Protein AF-A0A7C0ZXG7-F1 (afdb_monomer_lite)

Secondary structure (DSSP, 8-state):
--SHHHHHHHHTT---EEES-TTGGGT--BTTTBEEEPTT-HHHHHHHHHHHHH-HHHHHHHHHHHHHHHHSPP--------------------

pLDDT: mean 86.38, std 16.51, range [45.84, 98.69]

Sequence (94 aa):
GLGLVYLEAMAGGLPVVAGRSGGVPDIVHDGENGILVAPDSVTDLARALDTLLRDGVYAGRLGDNGLAFVRRPREWRVLAVRVPRRNARNKNRG

Radius of gyration: 20.42 Å; chains: 1; bounding box: 51×58×30 Å

Foldseek 3Di:
DPCVVLLVCLLVLFEDEEEPDDCVCVQDPDLQQYHYDHPPDPPRVVVRVVCCVVDVVSRNRNSPRSNVSSPDDDDPDPPPDPDPPPDDDDDDDD

Structure (mmCIF, N/CA/C/O backbone):
data_AF-A0A7C0ZXG7-F1
#
_entry.id   AF-A0A7C0ZXG7-F1
#
loop_
_atom_site.group_PDB
_atom_site.id
_atom_site.type_symbol
_atom_site.label_atom_id
_atom_site.label_alt_id
_atom_site.label_comp_id
_atom_site.label_asym_id
_atom_site.label_entity_id
_atom_site.label_seq_id
_atom_site.pdbx_PDB_ins_code
_atom_site.Cartn_x
_atom_site.Cartn_y
_atom_site.Cartn_z
_atom_site.occupancy
_atom_site.B_iso_or_e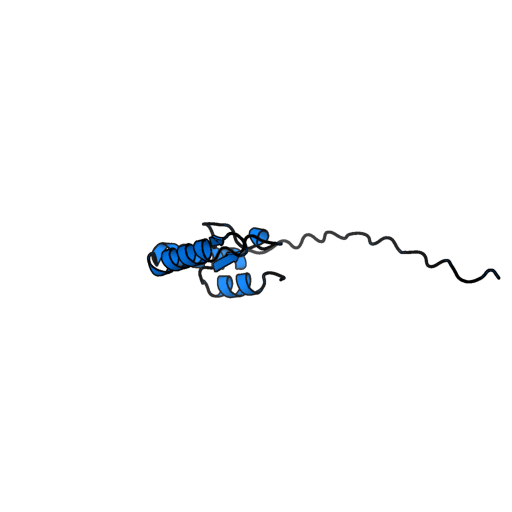quiv
_atom_site.auth_seq_id
_atom_site.auth_comp_id
_atom_site.auth_asym_id
_atom_site.auth_atom_id
_atom_site.pdbx_PDB_model_num
ATOM 1 N N . GLY A 1 1 ? 9.296 8.745 4.371 1.00 49.72 1 GLY A N 1
ATOM 2 C CA . GLY A 1 1 ? 10.436 7.879 3.996 1.00 49.72 1 GLY A CA 1
ATOM 3 C C . GLY A 1 1 ? 10.433 7.647 2.496 1.00 49.72 1 GLY A C 1
ATOM 4 O O . GLY A 1 1 ? 9.428 7.945 1.870 1.00 49.72 1 GLY A O 1
ATOM 5 N N . LEU A 1 2 ? 11.522 7.124 1.927 1.00 62.69 2 LEU A N 1
ATOM 6 C CA . LEU A 1 2 ? 11.736 6.972 0.472 1.00 62.69 2 LEU A CA 1
ATOM 7 C C . LEU A 1 2 ? 10.842 5.917 -0.223 1.00 62.69 2 LEU A C 1
ATOM 9 O O . LEU A 1 2 ? 11.053 5.621 -1.390 1.00 62.69 2 LEU A O 1
ATOM 13 N N . GLY A 1 3 ? 9.873 5.320 0.478 1.00 71.69 3 GLY A N 1
ATOM 14 C CA . GLY A 1 3 ? 8.911 4.376 -0.106 1.00 71.69 3 GLY A CA 1
ATOM 15 C C . GLY A 1 3 ? 9.479 3.021 -0.550 1.00 71.69 3 GLY A C 1
ATOM 16 O O . GLY A 1 3 ? 8.723 2.208 -1.067 1.00 71.69 3 GLY A O 1
ATOM 17 N N . LEU A 1 4 ? 10.771 2.747 -0.320 1.00 85.31 4 LEU A N 1
ATOM 18 C CA . LEU A 1 4 ? 11.440 1.501 -0.731 1.00 85.31 4 LEU A CA 1
ATOM 19 C C . LEU A 1 4 ? 10.734 0.238 -0.218 1.00 85.31 4 LEU A C 1
ATOM 21 O O . LEU A 1 4 ? 10.583 -0.715 -0.970 1.00 85.31 4 LEU A O 1
ATOM 25 N N . VAL A 1 5 ? 10.216 0.271 1.012 1.00 89.44 5 VAL A N 1
ATOM 26 C CA . VAL A 1 5 ? 9.485 -0.861 1.604 1.00 89.44 5 VAL A CA 1
ATOM 27 C C . VAL A 1 5 ? 8.241 -1.256 0.796 1.00 89.44 5 VAL A C 1
ATOM 29 O O . VAL A 1 5 ? 7.902 -2.432 0.713 1.00 89.44 5 VAL A O 1
ATOM 32 N N . TYR A 1 6 ? 7.577 -0.297 0.139 1.00 92.50 6 TYR A N 1
ATOM 33 C CA . TYR A 1 6 ? 6.436 -0.599 -0.727 1.00 92.50 6 TYR A CA 1
ATOM 34 C C . TYR A 1 6 ? 6.889 -1.318 -1.997 1.00 92.50 6 TYR A C 1
ATOM 36 O O . TYR A 1 6 ? 6.228 -2.251 -2.436 1.00 92.50 6 TYR A O 1
ATOM 44 N N . LEU A 1 7 ? 8.041 -0.931 -2.553 1.00 92.75 7 LEU A N 1
ATOM 45 C CA . LEU A 1 7 ? 8.616 -1.587 -3.728 1.00 92.75 7 LEU A CA 1
ATOM 46 C C . LEU A 1 7 ? 9.076 -3.018 -3.411 1.00 92.75 7 LEU A C 1
ATOM 48 O O . LEU A 1 7 ? 8.887 -3.905 -4.237 1.00 92.75 7 LEU A O 1
ATOM 52 N N . GLU A 1 8 ? 9.633 -3.261 -2.223 1.00 94.31 8 GLU A N 1
ATOM 53 C CA . GLU A 1 8 ? 10.003 -4.606 -1.756 1.00 94.31 8 GLU A CA 1
ATOM 54 C C . GLU A 1 8 ? 8.770 -5.503 -1.592 1.00 94.31 8 GLU A C 1
ATOM 56 O O . GLU A 1 8 ? 8.751 -6.626 -2.098 1.00 94.31 8 GLU A O 1
ATOM 61 N N . ALA A 1 9 ? 7.709 -4.990 -0.959 1.00 95.88 9 ALA A N 1
ATOM 62 C CA . ALA A 1 9 ? 6.443 -5.709 -0.822 1.00 95.88 9 ALA A CA 1
ATOM 63 C C . ALA A 1 9 ? 5.825 -6.041 -2.192 1.00 95.88 9 ALA A C 1
ATOM 65 O O . ALA A 1 9 ? 5.442 -7.184 -2.446 1.00 95.88 9 ALA A O 1
ATOM 66 N N . MET A 1 10 ? 5.807 -5.067 -3.106 1.00 96.69 10 MET A N 1
ATOM 67 C CA . MET A 1 10 ? 5.346 -5.255 -4.483 1.00 96.69 10 MET A CA 1
ATOM 68 C C . MET A 1 10 ? 6.197 -6.280 -5.246 1.00 96.69 10 MET A C 1
ATOM 70 O O . MET A 1 10 ? 5.655 -7.100 -5.981 1.00 96.69 10 MET A O 1
ATOM 74 N N . ALA A 1 11 ? 7.520 -6.296 -5.054 1.00 96.56 11 ALA A N 1
ATOM 75 C CA . ALA A 1 11 ? 8.402 -7.298 -5.657 1.00 96.56 11 ALA A CA 1
ATOM 76 C C . ALA A 1 11 ? 8.131 -8.721 -5.139 1.00 96.56 11 ALA A C 1
ATOM 78 O O . ALA A 1 11 ? 8.371 -9.688 -5.864 1.00 96.56 11 ALA A O 1
ATOM 79 N N . GLY A 1 12 ? 7.595 -8.842 -3.922 1.00 96.75 12 GLY A N 1
ATOM 80 C CA . GLY A 1 12 ? 7.076 -10.089 -3.360 1.00 96.75 12 GLY A CA 1
ATOM 81 C C . GLY A 1 12 ? 5.664 -10.463 -3.824 1.00 96.75 12 GLY A C 1
ATOM 82 O O . GLY A 1 12 ? 5.166 -11.506 -3.412 1.00 96.75 12 GLY A O 1
ATOM 83 N N . GLY A 1 13 ? 5.009 -9.641 -4.652 1.00 96.81 13 GLY A N 1
ATOM 84 C CA . GLY A 1 13 ? 3.627 -9.864 -5.088 1.00 96.81 13 GLY A CA 1
ATOM 85 C C . GLY A 1 13 ? 2.592 -9.659 -3.979 1.00 96.81 13 GLY A C 1
ATOM 86 O O . GLY A 1 13 ? 1.519 -10.253 -4.027 1.00 96.81 13 GLY A O 1
ATOM 87 N N . LEU A 1 14 ? 2.908 -8.856 -2.958 1.00 97.69 14 LEU A N 1
ATOM 88 C CA . LEU A 1 14 ? 2.009 -8.614 -1.832 1.00 97.69 14 LEU A CA 1
ATOM 89 C C . LEU A 1 14 ? 1.142 -7.366 -2.060 1.00 97.69 14 LEU A C 1
ATOM 91 O O . LEU A 1 14 ? 1.651 -6.354 -2.552 1.00 97.69 14 LEU A O 1
ATOM 95 N N . PRO A 1 15 ? -0.144 -7.387 -1.658 1.00 97.12 15 PRO A N 1
ATOM 96 C CA . PRO A 1 15 ? -0.960 -6.180 -1.635 1.00 97.12 15 PRO A CA 1
ATOM 97 C C . PRO A 1 15 ? -0.405 -5.175 -0.615 1.00 97.12 15 PRO A C 1
ATOM 99 O O . PRO A 1 15 ? -0.012 -5.542 0.494 1.00 97.12 15 PRO A O 1
ATOM 102 N N . VAL A 1 16 ? -0.410 -3.890 -0.975 1.00 97.38 16 VAL A N 1
ATOM 103 C CA . VAL A 1 16 ? 0.101 -2.794 -0.136 1.00 97.38 16 VAL A CA 1
ATOM 104 C C . VAL A 1 16 ? -1.043 -1.914 0.367 1.00 97.38 16 VAL A C 1
ATOM 106 O O . VAL A 1 16 ? -1.902 -1.499 -0.408 1.00 97.38 16 VAL A O 1
ATOM 109 N N . VAL A 1 17 ? -1.013 -1.558 1.654 1.00 97.44 17 VAL A N 1
ATOM 110 C CA . VAL A 1 17 ? -1.798 -0.451 2.225 1.00 97.44 17 VAL A CA 1
ATOM 111 C C . VAL A 1 17 ? -0.826 0.638 2.657 1.00 97.44 17 VAL A C 1
ATOM 113 O O . VAL A 1 17 ? 0.128 0.359 3.384 1.00 97.44 17 VAL A O 1
ATOM 116 N N . ALA A 1 18 ? -1.045 1.873 2.212 1.00 95.50 18 ALA A N 1
ATOM 117 C CA . ALA A 1 18 ? -0.136 2.978 2.488 1.00 95.50 18 ALA A CA 1
ATOM 118 C C . ALA A 1 18 ? -0.885 4.268 2.837 1.00 95.50 18 ALA A C 1
ATOM 120 O O . ALA A 1 18 ? -1.949 4.563 2.298 1.00 95.50 18 ALA A O 1
ATOM 121 N N . GLY A 1 19 ? -0.311 5.067 3.737 1.00 94.69 19 GLY A N 1
ATOM 122 C CA . GLY A 1 19 ? -0.833 6.399 4.040 1.00 94.69 19 GLY A CA 1
ATOM 123 C C . GLY A 1 19 ? -0.609 7.360 2.872 1.00 94.69 19 GLY A C 1
ATOM 124 O O . GLY A 1 19 ? 0.487 7.422 2.315 1.00 94.69 19 GLY A O 1
ATOM 125 N N . ARG A 1 20 ? -1.630 8.145 2.518 1.00 92.50 20 ARG A N 1
ATOM 126 C CA . ARG A 1 20 ? -1.595 9.146 1.441 1.00 92.50 20 ARG A CA 1
ATOM 127 C C . ARG A 1 20 ? -0.797 10.385 1.865 1.00 92.50 20 ARG A C 1
ATOM 129 O O . ARG A 1 20 ? -1.363 11.437 2.146 1.00 92.50 20 ARG A O 1
ATOM 136 N N . SER A 1 21 ? 0.525 10.258 1.943 1.00 89.69 21 SER A N 1
ATOM 137 C CA . SER A 1 21 ? 1.433 11.345 2.328 1.00 89.69 21 SER A CA 1
ATOM 138 C C . SER A 1 21 ? 2.765 11.294 1.575 1.00 89.69 21 SER A C 1
ATOM 140 O O . SER A 1 21 ? 3.204 10.244 1.107 1.00 89.69 21 SER A O 1
ATOM 142 N N . GLY A 1 22 ? 3.435 12.445 1.453 1.00 86.50 22 GLY A N 1
ATOM 143 C CA . GLY A 1 22 ? 4.731 12.545 0.772 1.00 86.50 22 GLY A CA 1
ATOM 144 C C . GLY A 1 22 ? 4.697 12.008 -0.666 1.00 86.50 22 GLY A C 1
ATOM 145 O O . GLY A 1 22 ? 3.720 12.216 -1.375 1.00 86.50 22 GLY A O 1
ATOM 146 N N . GLY A 1 23 ? 5.755 11.301 -1.075 1.00 87.81 23 GLY A N 1
ATOM 147 C CA . GLY A 1 23 ? 5.861 10.654 -2.394 1.00 87.81 23 GLY A CA 1
ATOM 148 C C . GLY A 1 23 ? 5.210 9.268 -2.485 1.00 87.81 23 GLY A C 1
ATOM 149 O O . GLY A 1 23 ? 5.497 8.521 -3.411 1.00 87.81 23 GLY A O 1
ATOM 150 N N . VAL A 1 24 ? 4.374 8.870 -1.516 1.00 92.12 24 VAL A N 1
ATOM 151 C CA . VAL A 1 24 ? 3.662 7.579 -1.580 1.00 92.12 24 VAL A CA 1
ATOM 152 C C . VAL A 1 24 ? 2.769 7.468 -2.823 1.00 92.12 24 VAL A C 1
ATOM 154 O O . VAL A 1 24 ? 2.825 6.417 -3.461 1.00 92.12 24 VAL A O 1
ATOM 157 N N . PRO A 1 25 ? 2.005 8.505 -3.228 1.00 92.12 25 PRO A N 1
ATOM 158 C CA . PRO A 1 25 ? 1.169 8.427 -4.428 1.00 92.12 25 PRO A CA 1
ATOM 159 C C . PRO A 1 25 ? 1.943 8.253 -5.744 1.00 92.12 25 PRO A C 1
ATOM 161 O O . PRO A 1 25 ? 1.334 7.882 -6.740 1.00 92.12 25 PRO A O 1
ATOM 164 N N . ASP A 1 26 ? 3.264 8.478 -5.756 1.00 90.31 26 ASP A N 1
ATOM 165 C CA . ASP A 1 26 ? 4.120 8.224 -6.928 1.00 90.31 26 ASP A CA 1
ATOM 166 C C . ASP A 1 26 ? 4.455 6.726 -7.103 1.00 90.31 26 ASP A C 1
ATOM 168 O O . ASP A 1 26 ? 5.003 6.307 -8.126 1.00 90.31 26 ASP A O 1
ATOM 172 N N . ILE A 1 27 ? 4.184 5.917 -6.072 1.00 92.31 27 ILE A N 1
ATOM 173 C CA . ILE A 1 27 ? 4.507 4.485 -6.005 1.00 92.31 27 ILE A CA 1
ATOM 174 C C . ILE A 1 27 ? 3.230 3.650 -5.867 1.00 92.31 27 ILE A C 1
ATOM 176 O O . ILE A 1 27 ? 3.079 2.636 -6.548 1.00 92.31 27 ILE A O 1
ATOM 180 N N . VAL A 1 28 ? 2.321 4.067 -4.983 1.00 95.69 28 VAL A N 1
ATOM 181 C CA . VAL A 1 28 ? 1.076 3.363 -4.670 1.00 95.69 28 VAL A CA 1
ATOM 182 C C . VAL A 1 28 ? -0.097 4.099 -5.310 1.00 95.69 28 VAL A C 1
ATOM 184 O O . VAL A 1 28 ? -0.422 5.225 -4.935 1.00 95.69 28 VAL A O 1
ATOM 187 N N . HIS A 1 29 ? -0.747 3.436 -6.256 1.00 96.25 29 HIS A N 1
ATOM 188 C CA . HIS A 1 29 ? -1.942 3.891 -6.945 1.00 96.25 29 HIS A CA 1
ATOM 189 C C . HIS A 1 29 ? -3.161 3.160 -6.377 1.00 96.25 29 HIS A C 1
ATOM 191 O O . HIS A 1 29 ? -3.275 1.932 -6.448 1.00 96.25 29 HIS A O 1
ATOM 197 N N . ASP A 1 30 ? -4.060 3.946 -5.797 1.00 97.75 30 ASP A N 1
ATOM 198 C CA . ASP A 1 30 ? -5.241 3.479 -5.077 1.00 97.75 30 ASP A CA 1
ATOM 199 C C . ASP A 1 30 ? -6.154 2.608 -5.955 1.00 97.75 30 ASP A C 1
ATOM 201 O O . ASP A 1 30 ? -6.559 3.013 -7.044 1.00 97.75 30 ASP A O 1
ATOM 205 N N . GLY A 1 31 ? -6.456 1.395 -5.491 1.00 97.44 31 GLY A N 1
ATOM 206 C CA . GLY A 1 31 ? -7.280 0.405 -6.191 1.00 97.44 31 GLY A CA 1
ATOM 207 C C . GLY A 1 31 ? -6.599 -0.307 -7.368 1.00 97.44 31 GLY A C 1
ATOM 208 O O . GLY A 1 31 ? -7.158 -1.275 -7.890 1.00 97.44 31 GLY A O 1
ATOM 209 N N . GLU A 1 32 ? -5.404 0.131 -7.774 1.00 98.00 32 GLU A N 1
ATOM 210 C CA . GLU A 1 32 ? -4.639 -0.462 -8.875 1.00 98.00 32 GLU A CA 1
ATOM 211 C C . GLU A 1 32 ? -3.554 -1.404 -8.349 1.00 98.00 32 GLU A C 1
ATOM 213 O O . GLU A 1 32 ? -3.598 -2.597 -8.636 1.00 98.00 32 GLU A O 1
ATOM 218 N N . ASN A 1 33 ? -2.596 -0.892 -7.573 1.00 97.12 33 ASN A N 1
ATOM 219 C CA . ASN A 1 33 ? -1.462 -1.668 -7.050 1.00 97.12 33 ASN A CA 1
ATOM 220 C C . ASN A 1 33 ? -1.350 -1.615 -5.511 1.00 97.12 33 ASN A C 1
ATOM 222 O O . ASN A 1 33 ? -0.394 -2.126 -4.928 1.00 97.12 33 ASN A O 1
ATOM 226 N N . GLY A 1 34 ? -2.335 -1.000 -4.854 1.00 97.94 34 GLY A N 1
ATOM 227 C CA . GLY A 1 34 ? -2.466 -0.919 -3.404 1.00 97.94 34 GLY A CA 1
ATOM 228 C C . GLY A 1 34 ? -3.688 -0.099 -2.989 1.00 97.94 34 GLY A C 1
ATOM 229 O O . GLY A 1 34 ? -4.506 0.279 -3.823 1.00 97.94 34 GLY A O 1
ATOM 230 N N . ILE A 1 35 ? -3.818 0.171 -1.693 1.00 98.44 35 ILE A N 1
ATOM 231 C CA . ILE A 1 35 ? -4.874 1.013 -1.113 1.00 98.44 35 ILE A CA 1
ATOM 232 C C . ILE A 1 35 ? -4.226 2.218 -0.434 1.00 98.44 35 ILE A C 1
ATOM 234 O O . ILE A 1 35 ? -3.305 2.060 0.374 1.00 98.44 35 ILE A O 1
ATOM 238 N N . LEU A 1 36 ? -4.726 3.417 -0.732 1.00 97.69 36 LEU A N 1
ATOM 239 C CA . LEU A 1 36 ? -4.297 4.654 -0.087 1.00 97.69 36 LEU A CA 1
ATOM 240 C C . LEU A 1 36 ? -5.282 5.077 1.002 1.00 97.69 36 LEU A C 1
ATOM 242 O O . LEU A 1 36 ? -6.417 5.454 0.714 1.00 97.69 36 LEU A O 1
ATOM 246 N N . VAL A 1 37 ? -4.812 5.123 2.245 1.00 97.88 37 VAL A N 1
ATOM 247 C CA . VAL A 1 37 ? -5.606 5.560 3.405 1.00 97.88 37 VAL A CA 1
ATOM 248 C C . VAL A 1 37 ? -5.253 6.984 3.823 1.00 97.88 37 VAL A C 1
ATOM 250 O O . VAL A 1 37 ? -4.149 7.466 3.549 1.00 97.88 37 VAL A O 1
ATOM 253 N N . ALA A 1 38 ? -6.176 7.682 4.489 1.00 95.69 38 ALA A N 1
ATOM 254 C CA . AL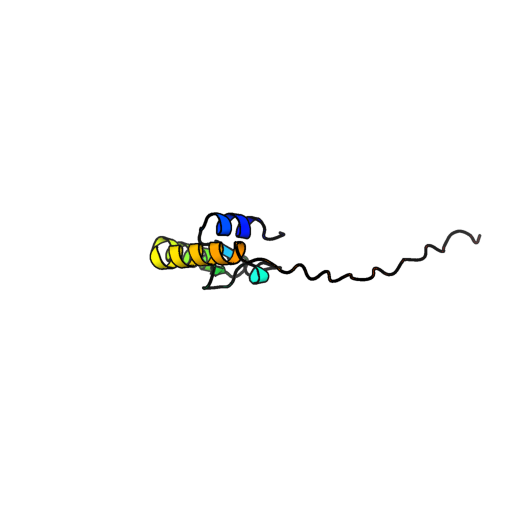A A 1 38 ? -5.859 8.983 5.066 1.00 95.69 38 ALA A CA 1
ATOM 255 C C . ALA A 1 38 ? -4.747 8.835 6.128 1.00 95.69 38 ALA A C 1
ATOM 257 O O . ALA A 1 38 ? -4.774 7.873 6.906 1.00 95.69 38 ALA A O 1
ATOM 258 N N . PRO A 1 39 ? -3.762 9.753 6.177 1.00 91.25 39 PRO A N 1
ATOM 259 C CA . PRO A 1 39 ? -2.775 9.767 7.252 1.00 91.25 39 PRO A CA 1
ATOM 260 C C . PRO A 1 39 ? -3.466 9.788 8.621 1.00 91.25 39 PRO A C 1
ATOM 262 O O . PRO A 1 39 ? -4.477 10.465 8.790 1.00 91.25 39 PRO A O 1
ATOM 265 N N . ASP A 1 40 ? -2.943 9.013 9.571 1.00 91.75 40 ASP A N 1
ATOM 266 C CA . ASP A 1 40 ? -3.432 8.916 10.956 1.00 91.75 40 ASP A CA 1
ATOM 267 C C . ASP A 1 40 ? -4.878 8.392 11.131 1.00 91.75 40 ASP A C 1
ATOM 269 O O . ASP A 1 40 ? -5.408 8.363 12.243 1.00 91.75 40 ASP A O 1
ATOM 273 N N . SER A 1 41 ? -5.516 7.897 10.062 1.00 96.44 41 SER A N 1
ATOM 274 C CA . SER A 1 41 ? -6.859 7.308 10.114 1.00 96.44 41 SER A CA 1
ATOM 275 C C . SER A 1 41 ? -6.812 5.804 10.396 1.00 96.44 41 SER A C 1
ATOM 277 O O . SER A 1 41 ? -6.704 4.970 9.494 1.00 96.44 41 SER A O 1
ATOM 279 N N . VAL A 1 42 ? -6.944 5.437 11.674 1.00 97.44 42 VAL A N 1
ATOM 280 C CA . VAL A 1 42 ? -7.052 4.028 12.106 1.00 97.44 42 VAL A CA 1
ATOM 281 C C . VAL A 1 42 ? -8.264 3.340 11.471 1.00 97.44 42 VAL A C 1
ATOM 283 O O . VAL A 1 42 ? -8.187 2.172 11.096 1.00 97.44 42 VAL A O 1
ATOM 286 N N . THR A 1 43 ? -9.372 4.065 11.309 1.00 98.19 43 THR A N 1
ATOM 287 C CA . THR A 1 43 ? -10.603 3.539 10.704 1.00 98.19 43 THR A CA 1
ATOM 288 C C . THR A 1 43 ? -10.394 3.139 9.247 1.00 98.19 43 THR A C 1
ATOM 290 O O . THR A 1 43 ? -10.829 2.059 8.846 1.00 98.19 43 THR A O 1
ATOM 293 N N . ASP A 1 44 ? -9.713 3.970 8.456 1.00 97.88 44 ASP A N 1
ATOM 294 C CA . ASP A 1 44 ? -9.464 3.659 7.045 1.00 97.88 44 ASP A CA 1
ATOM 295 C C . ASP A 1 44 ? -8.475 2.504 6.903 1.00 97.88 44 ASP A C 1
ATOM 297 O O . ASP A 1 44 ? -8.688 1.612 6.082 1.00 97.88 44 ASP A O 1
ATOM 301 N N . LEU A 1 45 ? -7.443 2.465 7.754 1.00 98.00 45 LEU A N 1
ATOM 302 C CA . LEU A 1 45 ? -6.511 1.340 7.810 1.00 98.00 45 LEU A CA 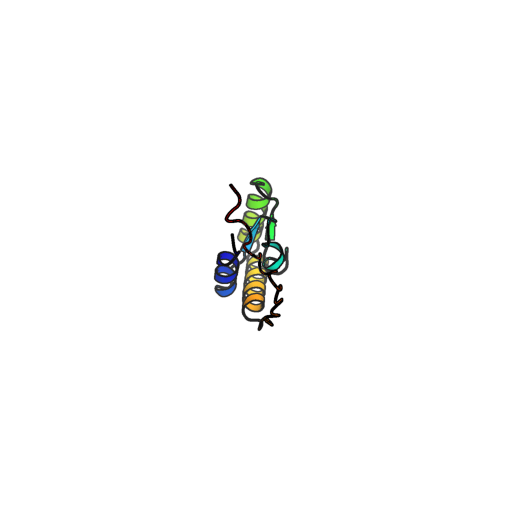1
ATOM 303 C C . LEU A 1 45 ? -7.236 0.027 8.135 1.00 98.00 45 LEU A C 1
ATOM 305 O O . LEU A 1 45 ? -7.045 -0.967 7.438 1.00 98.00 45 LEU A O 1
ATOM 309 N N . ALA A 1 46 ? -8.103 0.023 9.150 1.00 98.31 46 ALA A N 1
ATOM 310 C CA . ALA A 1 46 ? -8.864 -1.163 9.534 1.00 98.31 46 ALA A CA 1
ATOM 311 C C . ALA A 1 46 ? -9.775 -1.656 8.400 1.00 98.31 46 ALA A C 1
ATOM 313 O O . ALA A 1 46 ? -9.818 -2.852 8.123 1.00 98.31 46 ALA A O 1
ATOM 314 N N . ARG A 1 47 ? -10.459 -0.742 7.700 1.00 98.38 47 ARG A N 1
ATOM 315 C CA . ARG A 1 47 ? -11.306 -1.083 6.545 1.00 98.38 47 ARG A CA 1
ATOM 316 C C . ARG A 1 47 ? -10.503 -1.650 5.380 1.00 98.38 47 ARG A C 1
ATOM 318 O O . ARG A 1 47 ? -10.939 -2.617 4.757 1.00 98.38 47 ARG A O 1
ATOM 325 N N . ALA A 1 48 ? -9.339 -1.071 5.091 1.00 98.38 48 ALA A N 1
ATOM 326 C CA . ALA A 1 48 ? -8.453 -1.566 4.044 1.00 98.38 48 ALA A CA 1
ATOM 327 C C . ALA A 1 48 ? -7.983 -2.996 4.349 1.00 98.38 48 ALA A C 1
ATOM 329 O O . ALA A 1 48 ? -8.064 -3.868 3.487 1.00 98.38 48 ALA A O 1
ATOM 330 N N . LEU A 1 49 ? -7.564 -3.258 5.591 1.00 98.31 49 LEU A N 1
ATOM 331 C CA . LEU A 1 49 ? -7.155 -4.593 6.027 1.00 98.31 49 LEU A CA 1
ATOM 332 C C . LEU A 1 49 ? -8.314 -5.597 5.977 1.00 98.31 49 LEU A C 1
ATOM 334 O O . LEU A 1 49 ? -8.139 -6.685 5.438 1.00 98.31 49 LEU A O 1
ATOM 338 N N . ASP A 1 50 ? -9.499 -5.234 6.475 1.00 98.62 50 ASP A N 1
ATOM 339 C CA . ASP A 1 50 ? -10.688 -6.098 6.420 1.00 98.62 50 ASP A CA 1
ATOM 340 C C . ASP A 1 50 ? -11.065 -6.447 4.971 1.00 98.62 50 ASP A C 1
ATOM 342 O O . ASP A 1 50 ? -11.341 -7.605 4.664 1.00 98.62 50 ASP A O 1
ATOM 346 N N . THR A 1 51 ? -10.971 -5.478 4.054 1.00 98.31 51 THR A N 1
ATOM 347 C CA . THR A 1 51 ? -11.202 -5.703 2.618 1.00 98.31 51 THR A CA 1
ATOM 348 C C . THR A 1 51 ? -10.232 -6.744 2.057 1.00 98.31 51 THR A C 1
ATOM 350 O O . THR A 1 51 ? -10.664 -7.706 1.427 1.00 98.31 51 THR A O 1
ATOM 353 N N . LEU A 1 52 ? -8.928 -6.591 2.315 1.00 98.38 52 LEU A N 1
ATOM 354 C CA . LEU A 1 52 ? -7.902 -7.512 1.809 1.00 98.38 52 LEU A CA 1
ATOM 355 C C . LEU A 1 52 ? -8.015 -8.919 2.408 1.00 98.38 52 LEU A C 1
ATOM 357 O O . LEU A 1 52 ? -7.752 -9.901 1.720 1.00 98.38 52 LEU A O 1
ATOM 361 N N . LEU A 1 53 ? -8.402 -9.023 3.680 1.00 98.25 53 LEU A N 1
ATOM 362 C CA . LEU A 1 53 ? -8.564 -10.307 4.365 1.00 98.25 53 LEU A CA 1
ATOM 363 C C . LEU A 1 53 ? -9.828 -11.058 3.922 1.00 98.25 53 LEU A C 1
ATOM 365 O O . LEU A 1 53 ? -9.855 -12.286 3.985 1.00 98.25 53 LEU A O 1
ATOM 369 N N . ARG A 1 54 ? -10.872 -10.342 3.487 1.00 98.44 54 ARG A N 1
ATOM 370 C CA . ARG A 1 54 ? -12.141 -10.934 3.031 1.00 98.44 54 ARG A CA 1
ATOM 371 C C . ARG A 1 54 ? -12.167 -11.253 1.543 1.00 98.44 54 ARG A C 1
ATOM 373 O O . ARG A 1 54 ? -12.813 -12.222 1.155 1.00 98.44 54 ARG A O 1
ATOM 380 N N . ASP A 1 55 ? -11.495 -10.452 0.724 1.00 98.44 55 ASP A N 1
ATOM 381 C CA . ASP A 1 55 ? -11.466 -10.612 -0.728 1.00 98.44 55 ASP A CA 1
ATOM 382 C C . ASP A 1 55 ? -10.049 -10.952 -1.208 1.00 98.44 55 ASP A C 1
ATOM 384 O O . ASP A 1 55 ? -9.263 -10.097 -1.624 1.00 98.44 55 ASP A O 1
ATOM 388 N N . GLY A 1 56 ? -9.730 -12.248 -1.163 1.00 98.19 56 GLY A N 1
ATOM 389 C CA . GLY A 1 56 ? -8.441 -12.766 -1.618 1.00 98.19 56 GLY A CA 1
ATOM 390 C C . GLY A 1 56 ? -8.195 -12.574 -3.119 1.00 98.19 56 GLY A C 1
ATOM 391 O O . GLY A 1 56 ? -7.042 -12.476 -3.534 1.00 98.19 56 GLY A O 1
ATOM 392 N N . VAL A 1 57 ? -9.251 -12.475 -3.935 1.00 98.56 57 VAL A N 1
ATOM 393 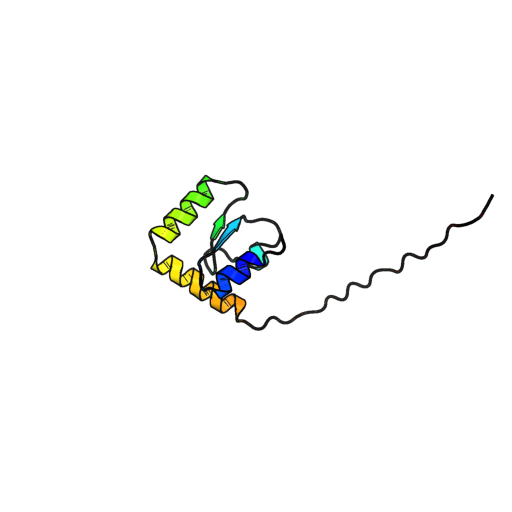C CA . VAL A 1 57 ? -9.122 -12.216 -5.379 1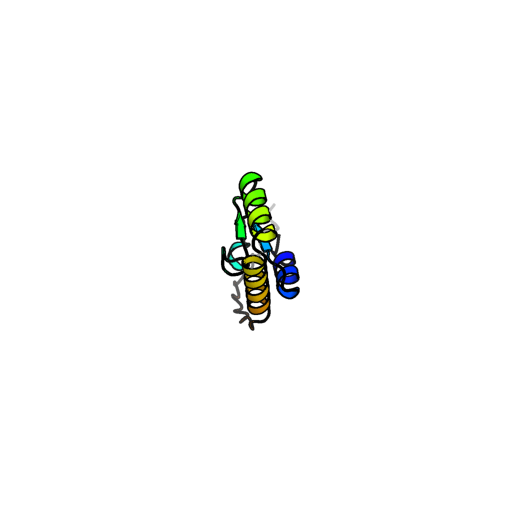.00 98.56 57 VAL A CA 1
ATOM 394 C C . VAL A 1 57 ? -8.684 -10.775 -5.605 1.00 98.56 57 VAL A C 1
ATOM 396 O O . VAL A 1 57 ? -7.745 -10.522 -6.360 1.00 98.56 57 VAL A O 1
ATOM 399 N N . TYR A 1 58 ? -9.324 -9.827 -4.920 1.00 98.50 58 TYR A N 1
ATOM 400 C CA . TYR A 1 58 ? -8.919 -8.428 -4.951 1.00 98.50 58 TYR A CA 1
ATOM 401 C C . TYR A 1 58 ? -7.496 -8.242 -4.415 1.00 98.50 58 TYR A C 1
ATOM 403 O O . TYR A 1 58 ? -6.682 -7.583 -5.065 1.00 98.50 58 TYR A O 1
ATOM 411 N N . ALA A 1 59 ? -7.166 -8.879 -3.288 1.00 98.62 59 ALA A N 1
ATOM 412 C CA . ALA A 1 59 ? -5.824 -8.848 -2.712 1.00 98.62 59 ALA A CA 1
ATOM 413 C C . ALA A 1 59 ? -4.759 -9.398 -3.678 1.00 98.62 59 ALA A C 1
ATOM 415 O O . ALA A 1 59 ? -3.735 -8.746 -3.890 1.00 98.62 59 ALA A O 1
ATOM 416 N N . GLY A 1 60 ? -5.025 -10.545 -4.314 1.00 98.50 60 GLY A N 1
ATOM 417 C CA . GLY A 1 60 ? -4.146 -11.130 -5.328 1.00 98.50 60 GLY A CA 1
ATOM 418 C C . GLY A 1 60 ? -3.937 -10.194 -6.518 1.00 98.50 60 GLY A C 1
ATOM 419 O O . GLY A 1 60 ? -2.801 -9.916 -6.889 1.00 98.50 60 GLY A O 1
ATOM 420 N N . ARG A 1 61 ? -5.019 -9.600 -7.042 1.00 98.69 61 ARG A N 1
ATOM 421 C CA . ARG A 1 61 ? -4.946 -8.642 -8.156 1.00 98.69 61 ARG A CA 1
ATOM 422 C C . ARG A 1 61 ? -4.070 -7.430 -7.832 1.00 98.69 61 ARG A C 1
ATOM 424 O O . ARG A 1 61 ? -3.289 -7.003 -8.678 1.00 98.69 61 ARG A O 1
ATOM 431 N N . LEU A 1 62 ? -4.197 -6.864 -6.630 1.00 98.69 62 LEU A N 1
ATOM 432 C CA . LEU A 1 62 ? -3.347 -5.746 -6.210 1.00 98.69 62 LEU A CA 1
ATOM 433 C C . LEU A 1 62 ? -1.873 -6.164 -6.110 1.00 98.69 62 LEU A C 1
ATOM 435 O O . LEU A 1 62 ? -1.004 -5.417 -6.556 1.00 98.69 62 LEU A O 1
ATOM 439 N N . GLY A 1 63 ? -1.600 -7.356 -5.570 1.00 98.44 63 GLY A N 1
ATOM 440 C CA . GLY A 1 63 ? -0.253 -7.925 -5.494 1.00 98.44 63 GLY A CA 1
ATOM 441 C C . GLY A 1 63 ? 0.385 -8.134 -6.870 1.00 98.44 63 GLY A C 1
ATOM 442 O O . GLY A 1 63 ? 1.504 -7.676 -7.108 1.00 98.44 63 GLY A O 1
ATOM 443 N N . ASP A 1 64 ? -0.353 -8.734 -7.805 1.00 98.62 64 ASP A N 1
ATOM 444 C CA . ASP A 1 64 ? 0.089 -8.954 -9.187 1.00 98.62 64 ASP A CA 1
ATOM 445 C C . ASP A 1 64 ? 0.374 -7.632 -9.912 1.00 98.62 64 ASP A C 1
ATOM 447 O O . ASP A 1 64 ? 1.396 -7.481 -10.591 1.00 98.62 64 ASP A O 1
ATOM 451 N N . ASN A 1 65 ? -0.494 -6.635 -9.728 1.00 98.38 65 ASN A N 1
ATOM 452 C CA . ASN A 1 65 ? -0.308 -5.304 -10.301 1.00 98.38 65 ASN A CA 1
ATOM 453 C C . ASN A 1 65 ? 0.905 -4.585 -9.696 1.00 98.38 65 ASN A C 1
ATOM 455 O O . ASN A 1 65 ? 1.665 -3.943 -10.426 1.00 98.38 65 ASN A O 1
ATOM 459 N N . GLY A 1 66 ? 1.129 -4.721 -8.386 1.00 97.56 66 GLY A N 1
ATOM 460 C CA . GLY A 1 66 ? 2.336 -4.247 -7.709 1.00 97.56 66 GLY A CA 1
ATOM 461 C C . GLY A 1 66 ? 3.600 -4.877 -8.290 1.00 97.56 66 GLY A C 1
ATOM 462 O O . GLY A 1 66 ? 4.537 -4.168 -8.668 1.00 97.56 66 GLY A O 1
ATOM 463 N N . LEU A 1 67 ? 3.601 -6.199 -8.459 1.00 97.88 67 LEU A N 1
ATOM 464 C CA . LEU A 1 67 ? 4.711 -6.932 -9.062 1.00 97.88 67 LEU A CA 1
ATOM 465 C C . LEU A 1 67 ? 4.986 -6.472 -10.498 1.00 97.88 67 LEU A C 1
ATOM 467 O O . LEU A 1 67 ? 6.138 -6.242 -10.879 1.00 97.88 67 LEU A O 1
ATOM 471 N N . ALA A 1 68 ? 3.936 -6.297 -11.299 1.00 97.00 68 ALA A N 1
ATOM 472 C CA . ALA A 1 68 ? 4.056 -5.768 -12.650 1.00 97.00 68 ALA A CA 1
ATOM 473 C C . ALA A 1 68 ? 4.622 -4.338 -12.646 1.00 97.00 68 ALA A C 1
ATOM 475 O O . ALA A 1 68 ? 5.499 -4.023 -13.452 1.00 97.00 68 ALA A O 1
ATOM 476 N N . PHE A 1 69 ? 4.172 -3.483 -11.723 1.00 95.06 69 PHE A N 1
ATOM 477 C CA . PHE A 1 69 ? 4.632 -2.101 -11.587 1.00 95.06 69 PHE A CA 1
ATOM 478 C C . PHE A 1 69 ? 6.134 -2.006 -11.286 1.00 95.06 69 PHE A C 1
ATOM 480 O O . PHE A 1 69 ? 6.829 -1.181 -11.887 1.00 95.06 69 PHE A O 1
ATOM 487 N N . VAL A 1 70 ? 6.671 -2.847 -10.397 1.00 94.12 70 VAL A N 1
ATOM 488 C CA . VAL A 1 70 ? 8.108 -2.816 -10.059 1.00 94.12 70 VAL A CA 1
ATOM 489 C C . VAL A 1 70 ? 8.998 -3.456 -11.122 1.00 94.12 70 VAL A C 1
ATOM 491 O O . VAL A 1 70 ? 10.161 -3.082 -11.242 1.00 94.12 70 VAL A O 1
ATOM 494 N N . ARG A 1 71 ? 8.460 -4.375 -11.933 1.00 93.25 71 ARG A N 1
ATOM 495 C CA . ARG A 1 71 ? 9.190 -5.018 -13.039 1.00 93.25 71 ARG A CA 1
ATOM 496 C C . ARG A 1 71 ? 9.306 -4.150 -14.290 1.00 93.25 71 ARG A C 1
ATOM 498 O O . ARG A 1 71 ? 10.108 -4.468 -15.168 1.00 93.25 71 ARG A O 1
ATOM 505 N N . ARG A 1 72 ? 8.515 -3.080 -14.407 1.00 88.44 72 ARG A N 1
ATOM 506 C CA . ARG A 1 72 ? 8.590 -2.180 -15.563 1.00 88.44 72 ARG A CA 1
ATOM 507 C C . ARG A 1 72 ? 9.923 -1.422 -15.565 1.00 88.44 72 ARG A C 1
ATOM 509 O O . ARG A 1 72 ? 10.268 -0.818 -14.547 1.00 88.44 72 ARG A O 1
ATOM 516 N N . PRO A 1 73 ? 10.650 -1.401 -16.698 1.00 77.75 73 PRO A N 1
ATOM 517 C CA . PRO A 1 73 ? 11.830 -0.561 -16.848 1.00 77.75 73 PRO A CA 1
ATOM 518 C C . PRO A 1 73 ? 11.461 0.897 -16.567 1.00 77.75 73 PRO A C 1
ATOM 520 O O . PRO A 1 73 ? 10.493 1.406 -17.131 1.00 77.75 73 PRO A O 1
ATOM 523 N N . ARG A 1 74 ? 12.215 1.568 -15.691 1.00 69.31 74 ARG A N 1
ATOM 524 C CA . ARG A 1 74 ? 12.016 2.996 -15.418 1.00 69.31 74 ARG A CA 1
ATOM 525 C C . ARG A 1 74 ? 13.087 3.801 -16.123 1.00 69.31 74 ARG A C 1
ATOM 527 O O . ARG A 1 74 ? 14.281 3.555 -15.965 1.00 69.31 74 ARG A O 1
ATOM 534 N N . GLU A 1 75 ? 12.638 4.779 -16.891 1.00 66.75 75 GLU A N 1
ATOM 535 C CA . GLU A 1 75 ? 13.509 5.742 -17.542 1.00 66.75 75 GLU A CA 1
ATOM 536 C C . GLU A 1 75 ? 14.011 6.723 -16.483 1.00 66.75 75 GLU A C 1
ATOM 538 O O . GLU A 1 75 ? 13.245 7.489 -15.894 1.00 66.75 75 GLU A O 1
ATOM 543 N N . TRP A 1 76 ? 15.309 6.701 -16.209 1.00 59.38 76 TRP A N 1
ATOM 544 C CA . TRP A 1 76 ? 15.931 7.671 -15.322 1.00 59.38 76 TRP A CA 1
ATOM 545 C C . TRP A 1 76 ? 16.120 8.980 -16.102 1.00 59.38 76 TRP A C 1
ATOM 547 O O . TRP A 1 76 ? 17.119 9.204 -16.783 1.00 59.38 76 TRP A O 1
ATOM 557 N N . ARG A 1 77 ? 15.138 9.884 -16.041 1.00 54.44 77 ARG A N 1
ATOM 558 C CA . ARG A 1 77 ? 15.346 11.249 -16.540 1.00 54.44 77 ARG A CA 1
ATOM 559 C C . ARG A 1 77 ? 16.176 12.017 -15.522 1.00 54.44 77 ARG A C 1
ATOM 561 O O . ARG 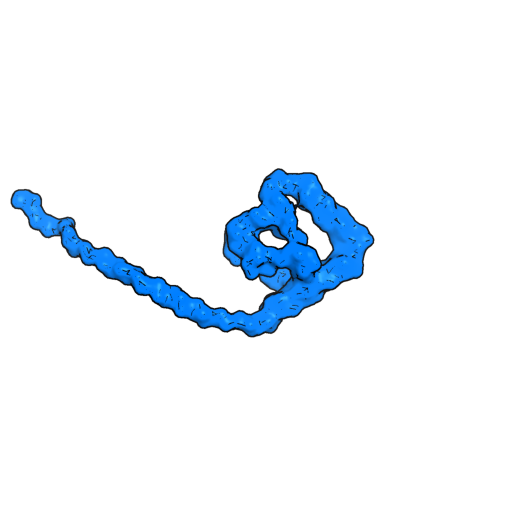A 1 77 ? 15.662 12.463 -14.500 1.00 54.44 77 ARG A O 1
ATOM 568 N N . VAL A 1 78 ? 17.464 12.195 -15.814 1.00 61.75 78 VAL A N 1
ATOM 569 C CA . VAL A 1 78 ? 18.323 13.108 -15.051 1.00 61.75 78 VAL A CA 1
ATOM 570 C C . VAL A 1 78 ? 17.796 14.523 -15.217 1.00 61.75 78 VAL A C 1
ATOM 572 O O . VAL A 1 78 ? 18.047 15.189 -16.220 1.00 61.75 78 VAL A O 1
ATOM 575 N N . LEU A 1 79 ? 17.089 15.014 -14.208 1.00 61.12 79 LEU A N 1
ATOM 576 C CA . LEU A 1 79 ? 16.898 16.443 -14.031 1.00 61.12 79 LEU A CA 1
ATOM 577 C C . LEU A 1 79 ? 18.167 16.978 -13.372 1.00 61.12 79 LEU A C 1
ATOM 579 O O . LEU A 1 79 ? 18.282 17.040 -12.150 1.00 61.12 79 LEU A O 1
ATOM 583 N N . ALA A 1 80 ? 19.161 17.315 -14.195 1.00 64.69 80 ALA A N 1
ATOM 584 C CA . ALA A 1 80 ? 20.349 18.011 -13.730 1.00 64.69 80 ALA A CA 1
ATOM 585 C C . ALA A 1 80 ? 19.937 19.418 -13.274 1.00 64.69 80 ALA A C 1
ATOM 587 O O . ALA A 1 80 ? 19.894 20.363 -14.061 1.00 64.69 80 ALA A O 1
ATOM 588 N N . VAL A 1 81 ? 19.606 19.567 -11.992 1.00 66.00 81 VAL A N 1
ATOM 589 C CA . VAL A 1 81 ? 19.417 20.888 -11.396 1.00 66.00 81 VAL A CA 1
ATOM 590 C C . VAL A 1 81 ? 20.801 21.495 -11.218 1.00 66.00 81 VAL A C 1
ATOM 592 O O . VAL A 1 81 ? 21.605 21.051 -10.398 1.00 66.00 81 VAL A O 1
ATOM 595 N N . ARG A 1 82 ? 21.105 22.513 -12.024 1.00 62.69 82 ARG A N 1
ATOM 596 C CA . ARG A 1 82 ? 22.336 23.288 -11.896 1.00 62.69 82 ARG A CA 1
ATOM 597 C C . ARG A 1 82 ? 22.321 24.019 -10.558 1.00 62.69 82 ARG A C 1
ATOM 599 O O . ARG A 1 82 ? 21.688 25.060 -10.429 1.00 62.69 82 ARG A O 1
ATOM 606 N N . VAL A 1 83 ? 23.039 23.484 -9.574 1.00 69.81 83 VAL A N 1
ATOM 607 C CA . VAL A 1 83 ? 23.277 24.160 -8.295 1.00 69.81 83 VAL A CA 1
ATOM 608 C C . VAL A 1 83 ? 24.132 25.406 -8.569 1.00 69.81 83 VAL A C 1
ATOM 610 O O . VAL A 1 83 ? 25.269 25.268 -9.037 1.00 69.81 83 VAL A O 1
ATOM 613 N N . PRO A 1 84 ? 23.633 26.632 -8.318 1.00 63.75 84 PRO A N 1
ATOM 614 C CA . PRO A 1 84 ? 24.444 27.831 -8.461 1.00 63.75 84 PRO A CA 1
ATOM 615 C C . PRO A 1 84 ? 25.607 27.762 -7.472 1.00 63.75 84 PRO A C 1
ATOM 617 O O . PRO A 1 84 ? 25.403 27.597 -6.268 1.00 63.75 84 PRO A O 1
ATOM 620 N N . ARG A 1 85 ? 26.842 27.887 -7.968 1.00 61.44 85 ARG A N 1
ATOM 621 C CA . ARG A 1 85 ? 28.026 27.992 -7.107 1.00 61.44 85 ARG A CA 1
ATOM 622 C C . ARG A 1 85 ? 27.860 29.217 -6.205 1.00 61.44 85 ARG A C 1
ATOM 624 O O . ARG A 1 85 ? 27.927 30.347 -6.686 1.00 61.44 85 ARG A O 1
ATOM 631 N N . ARG A 1 86 ? 27.663 29.011 -4.898 1.00 63.75 86 ARG A N 1
ATOM 632 C CA . ARG A 1 86 ? 27.798 30.086 -3.907 1.00 63.75 86 ARG A CA 1
ATOM 633 C C . ARG A 1 86 ? 29.256 30.534 -3.907 1.00 63.75 86 ARG A C 1
ATOM 635 O O . ARG A 1 86 ? 30.146 29.794 -3.501 1.00 63.75 86 ARG A O 1
ATOM 642 N N . ASN A 1 87 ? 29.488 31.739 -4.412 1.00 56.38 87 ASN A N 1
ATOM 643 C CA . ASN A 1 87 ? 30.795 32.369 -4.416 1.00 56.38 87 ASN A CA 1
ATOM 644 C C . ASN A 1 87 ? 31.100 32.826 -2.980 1.00 56.38 87 ASN A C 1
ATOM 646 O O . ASN A 1 87 ? 30.445 33.732 -2.465 1.00 56.38 87 ASN A O 1
ATOM 650 N N . ALA A 1 88 ? 32.052 32.176 -2.313 1.00 60.53 88 ALA A N 1
ATOM 651 C CA . ALA A 1 88 ? 32.513 32.582 -0.992 1.00 60.53 88 ALA A CA 1
ATOM 652 C C . ALA A 1 88 ? 33.364 33.855 -1.121 1.00 60.53 88 ALA A C 1
ATOM 654 O O . ALA A 1 88 ? 34.564 33.796 -1.375 1.00 60.53 88 ALA A O 1
ATOM 655 N N . ARG A 1 89 ? 32.742 35.024 -0.952 1.00 58.06 89 ARG A N 1
ATOM 656 C CA . ARG A 1 89 ? 33.453 36.278 -0.679 1.00 58.06 89 ARG A CA 1
ATOM 657 C C . ARG A 1 89 ? 32.877 36.926 0.570 1.00 58.06 89 ARG A C 1
ATOM 659 O O . ARG A 1 89 ? 31.936 37.698 0.474 1.00 58.06 89 ARG A O 1
ATOM 666 N N . ASN A 1 90 ? 33.468 36.611 1.721 1.00 53.34 90 ASN A N 1
ATOM 667 C CA . ASN A 1 90 ? 33.724 37.609 2.757 1.00 53.34 90 ASN A CA 1
ATOM 668 C C . ASN A 1 90 ? 34.778 37.090 3.750 1.00 53.34 90 ASN A C 1
ATOM 670 O O . ASN A 1 90 ? 34.462 36.358 4.684 1.00 53.34 90 ASN A O 1
ATOM 674 N N . LYS A 1 91 ? 36.037 37.474 3.537 1.00 51.88 91 LYS A N 1
ATOM 675 C CA . LYS A 1 91 ? 36.998 37.680 4.621 1.00 51.88 91 LYS A CA 1
ATOM 676 C C . LYS A 1 91 ? 37.748 38.976 4.322 1.00 51.88 91 LYS A C 1
ATOM 678 O O . LYS A 1 91 ? 38.222 39.156 3.203 1.00 51.88 91 LYS A O 1
ATOM 683 N N . ASN A 1 92 ? 37.849 39.807 5.356 1.00 47.16 92 ASN A N 1
ATOM 684 C CA . ASN A 1 92 ? 38.644 41.028 5.499 1.00 47.16 92 ASN A CA 1
ATOM 685 C C . ASN A 1 92 ? 38.020 42.317 4.955 1.00 47.16 92 ASN A C 1
ATOM 687 O O . ASN A 1 92 ? 38.212 42.637 3.786 1.00 47.16 92 ASN A O 1
ATOM 691 N N . ARG A 1 93 ? 37.425 43.109 5.861 1.00 46.03 93 ARG A N 1
ATOM 692 C CA . ARG A 1 93 ? 37.945 44.442 6.233 1.00 46.03 93 ARG A CA 1
ATOM 693 C C . ARG A 1 93 ? 37.637 44.725 7.710 1.00 46.03 93 ARG A C 1
ATOM 695 O O . ARG A 1 93 ? 36.469 44.819 8.079 1.00 46.03 93 ARG A O 1
ATOM 702 N N . GLY A 1 94 ? 38.694 44.760 8.520 1.00 45.84 94 GLY A N 1
ATOM 703 C CA . GLY A 1 94 ? 38.794 45.675 9.658 1.00 45.84 94 GLY A CA 1
ATOM 704 C C . GLY A 1 94 ? 39.400 46.993 9.197 1.00 45.84 94 GLY A C 1
ATOM 705 O O . GLY A 1 94 ? 39.732 47.082 7.988 1.00 45.84 94 GLY A O 1
#